Protein AF-A0A7K3RVK0-F1 (afdb_monomer_lite)

Foldseek 3Di:
DAQLQDRALVNQLVLLVLVCVVVVHDSVVSVVRSVDDDPDDPPDDDDPDPDDAAEAEDEDPFQADQSPCVVVCVVVVVVRHHYHGDDQAQGHSWDQDPVRDIGGHPDDDPVDPVVNVVVVVVVVVSSVVVVVVD

Sequence (134 aa):
RAPYLGRTEAEARTVSAALADYTGVPGFLLDGLPRARSHAVPGAPVADGGGRFPVVVFSPGLGGVRTQNTAWAEELASRGYVVAAVDHPYDSAAVVLSDGRTLRTRVTATGDRAEDRALAEEWTRTRAADLRTV

Secondary structure (DSSP, 8-state):
--BTTSSSHHHHHHHHHHHHHHHT--GGGTTTGGG-B-S--TTPPPPSS-PPPPEEEE---TT--TTTTHHHHHHHHHTT-EEEE---TTTSSEEE-TTS-EEEP-----S-HHHHHHHHHHHHHHHHHHHTT-

Organism: NCBI:txid66428

InterPro domains:
  IPR029058 Alpha/Beta hydrolase fold [G3DSA:3.40.50.1820] (1-134)
  IPR029058 Alpha/Beta hydrolase fold [SSF53474] (47-123)

Structure (mmCIF, N/CA/C/O backbone):
data_AF-A0A7K3RVK0-F1
#
_entry.id   AF-A0A7K3RVK0-F1
#
loop_
_atom_site.group_PDB
_atom_site.id
_atom_site.type_symbol
_atom_site.label_atom_id
_atom_site.label_alt_id
_atom_site.label_comp_id
_atom_site.label_asym_id
_atom_site.label_entity_id
_atom_site.label_seq_id
_atom_site.pdbx_PDB_ins_code
_atom_site.Cartn_x
_atom_site.Cartn_y
_atom_site.Cartn_z
_atom_site.occupancy
_atom_site.B_iso_or_equiv
_atom_site.auth_seq_id
_atom_site.auth_comp_id
_atom_site.auth_asym_id
_atom_site.auth_atom_id
_atom_site.pdbx_PDB_model_num
ATOM 1 N N . ARG A 1 1 ? -9.417 -9.942 12.316 1.00 90.19 1 ARG A N 1
ATOM 2 C CA . ARG A 1 1 ? -8.044 -9.568 11.903 1.00 90.19 1 ARG A CA 1
ATOM 3 C C . ARG A 1 1 ? -8.044 -9.291 10.410 1.00 90.19 1 ARG A C 1
ATOM 5 O O . ARG A 1 1 ? -8.637 -10.078 9.677 1.00 90.19 1 ARG A O 1
ATOM 12 N N . ALA A 1 2 ? -7.456 -8.179 9.982 1.00 92.94 2 ALA A N 1
ATOM 13 C CA . ALA A 1 2 ? -7.403 -7.783 8.578 1.00 92.94 2 ALA A CA 1
ATOM 14 C C . ALA A 1 2 ? -6.482 -8.716 7.758 1.00 92.94 2 ALA A C 1
ATOM 16 O O . ALA A 1 2 ? -5.571 -9.325 8.331 1.00 92.94 2 ALA A O 1
ATOM 17 N N . PRO A 1 3 ? -6.697 -8.875 6.437 1.00 93.00 3 PRO A N 1
ATOM 18 C CA . PRO A 1 3 ? -5.671 -9.431 5.554 1.00 93.00 3 PRO A CA 1
ATOM 19 C C . PRO A 1 3 ? -4.400 -8.571 5.601 1.00 93.00 3 PRO A C 1
ATOM 21 O O . PRO A 1 3 ? -4.485 -7.349 5.675 1.00 93.00 3 PRO A O 1
ATOM 24 N N . TYR A 1 4 ? -3.222 -9.199 5.557 1.00 92.50 4 TYR A N 1
ATOM 25 C CA . TYR A 1 4 ? -1.952 -8.466 5.617 1.00 92.50 4 TYR A CA 1
ATOM 26 C C . TYR A 1 4 ? -1.698 -7.646 4.344 1.00 92.50 4 TYR A C 1
ATOM 28 O O . TYR A 1 4 ? -1.253 -6.505 4.423 1.00 92.50 4 TYR A O 1
ATOM 36 N N . LEU A 1 5 ? -1.998 -8.226 3.175 1.00 92.44 5 LEU A N 1
ATOM 37 C CA . LEU A 1 5 ? -1.648 -7.686 1.856 1.00 92.44 5 LEU A CA 1
ATOM 38 C C . LEU A 1 5 ? -2.849 -7.093 1.094 1.00 92.44 5 LEU A C 1
ATOM 40 O O . LEU A 1 5 ? -2.959 -7.252 -0.113 1.00 92.44 5 LEU A O 1
ATOM 44 N N . GLY A 1 6 ? -3.790 -6.441 1.776 1.00 90.75 6 GLY A N 1
ATOM 45 C CA . GLY A 1 6 ? -4.904 -5.751 1.118 1.00 90.75 6 GLY A CA 1
ATOM 46 C C . GLY A 1 6 ? -6.191 -5.761 1.932 1.00 90.75 6 GLY A C 1
ATOM 47 O O . GLY A 1 6 ? -6.244 -6.266 3.050 1.00 90.75 6 GLY A O 1
ATOM 48 N N . ARG A 1 7 ? -7.260 -5.204 1.360 1.00 91.19 7 ARG A N 1
ATOM 49 C CA . ARG A 1 7 ? -8.580 -5.109 2.014 1.00 91.19 7 ARG A CA 1
ATOM 50 C C . ARG A 1 7 ? -9.336 -6.435 2.032 1.00 91.19 7 ARG A C 1
ATOM 52 O O . ARG A 1 7 ? -10.090 -6.712 2.961 1.00 91.19 7 ARG A O 1
ATOM 59 N N . THR A 1 8 ? -9.140 -7.254 1.004 1.00 92.56 8 THR A N 1
ATOM 60 C CA . THR A 1 8 ? -9.788 -8.559 0.837 1.00 92.56 8 THR 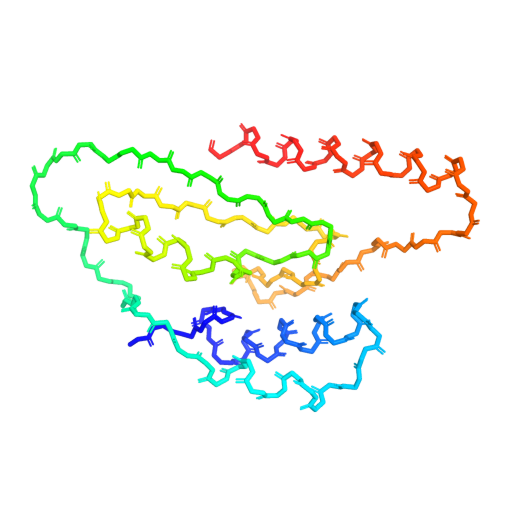A CA 1
ATOM 61 C C . THR A 1 8 ? -8.755 -9.611 0.454 1.00 92.56 8 THR A C 1
ATOM 63 O O . THR A 1 8 ? -7.649 -9.293 0.029 1.00 92.56 8 THR A O 1
ATOM 66 N N . GLU A 1 9 ? -9.113 -10.887 0.572 1.00 91.88 9 GLU A N 1
ATOM 67 C CA . GLU A 1 9 ? -8.247 -11.981 0.120 1.00 91.88 9 GLU A CA 1
ATOM 68 C C . GLU A 1 9 ? -8.062 -12.002 -1.407 1.00 91.88 9 GLU A C 1
ATOM 70 O O . GLU A 1 9 ? -7.020 -12.421 -1.905 1.00 91.88 9 GLU A O 1
ATOM 75 N N . ALA A 1 10 ? -9.057 -11.531 -2.165 1.00 93.62 10 ALA A N 1
ATOM 76 C CA . ALA A 1 10 ? -8.935 -11.366 -3.611 1.00 93.62 10 ALA A CA 1
ATOM 77 C C . ALA A 1 10 ? -7.913 -10.273 -3.952 1.00 93.62 10 ALA A C 1
ATOM 79 O O . ALA A 1 10 ? -7.011 -10.508 -4.750 1.00 93.62 10 ALA A O 1
ATOM 80 N N . GLU A 1 11 ? -7.998 -9.120 -3.282 1.00 95.38 11 GLU A N 1
ATOM 81 C CA . GLU A 1 11 ? -7.012 -8.046 -3.427 1.00 95.38 11 GLU A CA 1
ATOM 82 C C . GLU A 1 11 ? -5.610 -8.524 -3.035 1.00 95.38 11 GLU A C 1
ATOM 84 O O . GLU A 1 11 ? -4.657 -8.294 -3.773 1.00 95.38 11 GLU A O 1
ATOM 89 N N . ALA A 1 12 ? -5.494 -9.272 -1.935 1.00 95.38 12 ALA A N 1
ATOM 90 C CA . ALA A 1 12 ? -4.222 -9.819 -1.489 1.00 95.38 12 ALA A CA 1
ATOM 91 C C . ALA A 1 12 ? -3.601 -10.795 -2.495 1.00 95.38 12 ALA A C 1
ATOM 93 O O . ALA A 1 12 ? -2.393 -10.763 -2.711 1.00 95.38 12 ALA A O 1
ATOM 94 N N . ARG A 1 13 ? -4.409 -11.617 -3.175 1.00 95.69 13 ARG A N 1
ATOM 95 C CA . ARG A 1 13 ? -3.926 -12.460 -4.279 1.00 95.69 13 ARG A CA 1
ATOM 96 C C . ARG A 1 13 ? -3.442 -11.631 -5.464 1.00 95.69 13 ARG A C 1
ATOM 98 O O . ARG A 1 13 ? -2.354 -11.900 -5.964 1.00 95.69 13 ARG A O 1
ATOM 105 N N . THR A 1 14 ? -4.193 -10.604 -5.862 1.00 96.19 14 THR A N 1
ATOM 106 C CA . THR A 1 14 ? -3.787 -9.688 -6.939 1.00 96.19 14 THR A CA 1
ATOM 107 C C . THR A 1 14 ? -2.457 -9.008 -6.624 1.00 96.19 14 THR A C 1
ATOM 109 O O . THR A 1 14 ? -1.558 -9.012 -7.459 1.00 96.19 14 THR A O 1
ATOM 112 N N . VAL A 1 15 ? -2.301 -8.463 -5.414 1.00 96.38 15 VAL A N 1
ATOM 113 C CA . VAL A 1 15 ? -1.068 -7.782 -4.992 1.00 96.38 15 VAL A CA 1
ATOM 114 C C . VAL A 1 15 ? 0.103 -8.766 -4.871 1.00 96.38 15 VAL A C 1
ATOM 116 O O . VAL A 1 15 ? 1.221 -8.446 -5.266 1.00 96.38 15 VAL A O 1
ATOM 119 N N . SER A 1 16 ? -0.137 -9.987 -4.391 1.00 96.56 16 SER A N 1
ATOM 120 C CA . SER A 1 16 ? 0.898 -11.018 -4.281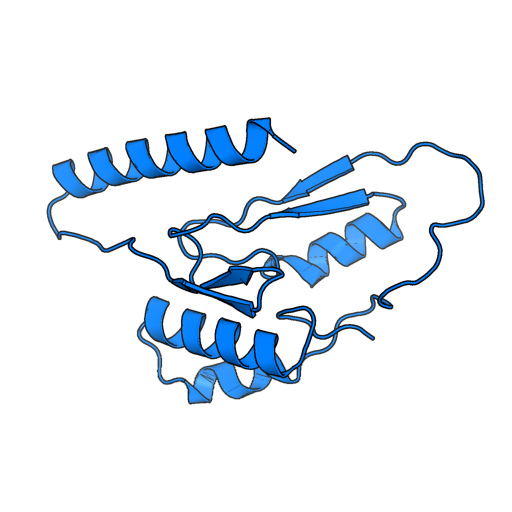 1.00 96.56 16 SER A CA 1
ATOM 121 C C . SER A 1 16 ? 1.404 -11.490 -5.647 1.00 96.56 16 SER A C 1
ATOM 123 O O . SER A 1 16 ? 2.612 -11.549 -5.862 1.00 96.56 16 SER A O 1
ATOM 125 N N . ALA A 1 17 ? 0.498 -11.776 -6.588 1.00 96.31 17 ALA A N 1
ATOM 126 C CA . ALA A 1 17 ? 0.863 -12.092 -7.972 1.00 96.31 17 ALA A CA 1
ATOM 127 C C . ALA A 1 17 ? 1.627 -10.925 -8.610 1.00 96.31 17 ALA A C 1
ATOM 129 O O . ALA A 1 17 ? 2.647 -11.109 -9.267 1.00 96.31 17 ALA A O 1
ATOM 130 N N . ALA A 1 18 ? 1.184 -9.703 -8.317 1.00 95.81 18 ALA A N 1
ATOM 131 C CA . ALA A 1 18 ? 1.817 -8.502 -8.807 1.00 95.81 18 ALA A CA 1
ATOM 132 C C . ALA A 1 18 ? 3.270 -8.317 -8.356 1.00 95.81 18 ALA A C 1
ATOM 134 O O . ALA A 1 18 ? 4.099 -7.870 -9.155 1.00 95.81 18 ALA A O 1
ATOM 135 N N . LEU A 1 19 ? 3.558 -8.655 -7.099 1.00 95.50 19 LEU A N 1
ATOM 136 C CA . LEU A 1 19 ? 4.903 -8.660 -6.528 1.00 95.50 19 LEU A CA 1
ATOM 137 C C . LEU A 1 19 ? 5.768 -9.777 -7.120 1.00 95.50 19 LEU A C 1
ATOM 139 O O . LEU A 1 19 ? 6.944 -9.537 -7.388 1.00 95.50 19 LEU A O 1
ATOM 143 N N . ALA A 1 20 ? 5.202 -10.966 -7.350 1.00 96.06 20 ALA A N 1
ATOM 144 C CA . ALA A 1 20 ? 5.923 -12.075 -7.974 1.00 96.06 20 ALA A CA 1
ATOM 145 C C . ALA A 1 20 ? 6.403 -11.697 -9.383 1.00 96.06 20 ALA A C 1
ATOM 147 O O . ALA A 1 20 ? 7.595 -11.791 -9.670 1.00 96.06 20 ALA A O 1
ATOM 148 N N . ASP A 1 21 ? 5.499 -11.156 -10.206 1.00 94.56 21 ASP A N 1
ATOM 149 C CA . ASP A 1 21 ? 5.824 -10.665 -11.549 1.00 94.56 21 ASP A CA 1
ATOM 150 C C . ASP A 1 21 ? 6.887 -9.557 -11.506 1.00 94.56 21 ASP A C 1
ATOM 152 O O . ASP A 1 21 ? 7.843 -9.587 -12.274 1.00 94.56 21 ASP A O 1
ATOM 156 N N . TYR A 1 22 ? 6.738 -8.582 -10.596 1.00 92.62 22 TYR A N 1
ATOM 157 C CA . TYR A 1 22 ? 7.671 -7.456 -10.476 1.00 92.62 22 TYR A CA 1
ATOM 158 C C . TYR A 1 22 ? 9.081 -7.904 -10.069 1.00 92.62 22 TYR A C 1
ATOM 160 O O . TYR A 1 22 ? 10.071 -7.376 -10.564 1.00 92.62 22 TYR A O 1
ATOM 168 N N . THR A 1 23 ? 9.178 -8.885 -9.172 1.00 91.81 23 THR A N 1
ATOM 169 C CA . THR A 1 23 ? 10.463 -9.408 -8.684 1.00 91.81 23 THR A CA 1
ATOM 170 C C . THR A 1 23 ? 11.043 -10.517 -9.563 1.00 91.81 23 THR A C 1
ATOM 172 O O . THR A 1 23 ? 12.172 -10.944 -9.330 1.00 91.81 23 THR A O 1
ATOM 175 N N . GLY A 1 24 ? 10.300 -10.987 -10.570 1.00 93.75 24 GLY A N 1
ATOM 176 C CA . GLY A 1 24 ? 10.724 -12.063 -11.466 1.00 93.75 24 GLY A CA 1
ATOM 177 C C . GLY A 1 24 ? 10.813 -13.434 -10.791 1.00 93.75 24 GLY A C 1
ATOM 178 O O . GLY A 1 24 ? 11.519 -14.314 -11.284 1.00 93.75 24 GLY A O 1
ATOM 179 N N . VAL A 1 25 ? 10.131 -13.627 -9.658 1.00 95.81 25 VAL A N 1
ATOM 180 C CA . VAL A 1 25 ? 10.146 -14.897 -8.920 1.00 95.81 25 VAL A CA 1
ATOM 181 C C . VAL A 1 25 ? 8.899 -15.730 -9.233 1.00 95.81 25 VAL A C 1
ATOM 183 O O . VAL A 1 25 ? 7.827 -15.171 -9.472 1.00 95.81 25 VAL A O 1
ATOM 186 N N . PRO A 1 26 ? 8.979 -17.072 -9.194 1.00 97.06 26 PRO A N 1
ATOM 187 C CA . PRO A 1 26 ? 7.796 -17.916 -9.332 1.00 97.06 26 PRO A CA 1
ATOM 188 C C . PRO A 1 26 ? 6.715 -17.591 -8.289 1.00 97.06 26 PRO A C 1
ATOM 190 O O . PRO A 1 26 ? 7.001 -17.536 -7.092 1.00 97.06 26 PRO A O 1
ATOM 193 N N . GLY A 1 27 ? 5.459 -17.449 -8.730 1.00 94.62 27 GLY A N 1
ATOM 194 C CA . GLY A 1 27 ? 4.337 -17.030 -7.875 1.00 94.62 27 GLY A CA 1
ATOM 195 C C . GLY A 1 27 ? 4.128 -17.883 -6.620 1.00 94.62 27 GLY A C 1
ATOM 196 O O . GLY A 1 27 ? 3.823 -17.337 -5.561 1.00 94.62 27 GLY A O 1
ATOM 197 N N . PHE A 1 28 ? 4.408 -19.190 -6.698 1.00 94.62 28 PHE A N 1
ATOM 198 C CA . PHE A 1 28 ? 4.241 -20.110 -5.568 1.00 94.62 28 PHE A CA 1
ATOM 199 C C . PHE A 1 28 ? 5.094 -19.744 -4.343 1.00 94.62 28 PHE A C 1
ATOM 201 O O . PHE A 1 28 ? 4.741 -20.096 -3.218 1.00 94.62 28 PHE A O 1
ATOM 208 N N . LEU A 1 29 ? 6.199 -19.011 -4.535 1.00 95.69 29 LEU A N 1
ATOM 209 C CA . LEU A 1 29 ? 7.029 -18.521 -3.432 1.00 95.69 29 LEU A CA 1
ATOM 210 C C . LEU A 1 29 ? 6.303 -17.470 -2.582 1.00 95.69 29 LEU A C 1
ATOM 212 O O . LEU A 1 29 ? 6.645 -17.292 -1.414 1.00 95.69 29 LEU A O 1
ATOM 216 N N . LEU A 1 30 ? 5.289 -16.799 -3.139 1.00 94.25 30 LEU A N 1
ATOM 217 C CA . LEU A 1 30 ? 4.509 -15.759 -2.467 1.00 94.25 30 LEU A CA 1
ATOM 218 C C . LEU A 1 30 ? 3.066 -16.186 -2.130 1.00 94.25 30 LEU A C 1
ATOM 220 O O . LEU A 1 30 ? 2.355 -15.423 -1.483 1.00 94.25 30 LEU A O 1
ATOM 224 N N . ASP A 1 31 ? 2.637 -17.417 -2.439 1.00 90.81 31 ASP A N 1
ATOM 225 C CA . ASP A 1 31 ? 1.276 -17.936 -2.161 1.00 90.81 31 ASP A CA 1
ATOM 226 C C . ASP A 1 31 ? 0.880 -17.932 -0.669 1.00 90.81 31 ASP A C 1
ATOM 228 O O . ASP A 1 31 ? -0.293 -18.072 -0.295 1.00 90.81 31 ASP A O 1
ATOM 232 N N . GLY A 1 32 ? 1.858 -17.804 0.228 1.00 91.75 32 GLY A N 1
ATOM 233 C CA . GLY A 1 32 ? 1.621 -17.611 1.657 1.00 91.75 32 GLY A CA 1
ATOM 234 C C . GLY A 1 32 ? 1.093 -16.216 2.005 1.00 91.75 32 GLY A C 1
ATOM 235 O O . GLY A 1 32 ? 0.285 -16.090 2.928 1.00 91.75 32 GLY A O 1
ATOM 236 N N . LEU A 1 33 ? 1.499 -15.178 1.265 1.00 91.62 33 LEU A N 1
ATOM 237 C CA . LEU A 1 33 ? 1.201 -13.782 1.602 1.00 91.62 33 LEU A CA 1
ATOM 238 C C . LEU A 1 33 ? -0.302 -13.467 1.623 1.00 91.62 33 LEU A C 1
ATOM 240 O O . LEU A 1 33 ? -0.742 -12.822 2.577 1.00 91.62 33 LEU A O 1
ATOM 244 N N . PRO A 1 34 ? -1.133 -13.948 0.675 1.00 94.56 34 PRO A N 1
ATOM 245 C CA . PRO A 1 34 ? -2.569 -13.675 0.705 1.00 94.56 34 PRO A CA 1
ATOM 246 C C . PRO A 1 34 ? -3.299 -14.254 1.922 1.00 94.56 34 PRO A C 1
ATOM 248 O O . PRO A 1 34 ? -4.376 -13.777 2.281 1.00 94.56 34 PRO A O 1
ATOM 251 N N . ARG A 1 35 ? -2.720 -15.277 2.566 1.00 93.00 35 ARG A N 1
ATOM 252 C CA . ARG A 1 35 ? -3.278 -15.926 3.763 1.00 93.00 35 ARG A CA 1
ATOM 253 C C . ARG A 1 35 ? -2.815 -15.270 5.063 1.00 93.00 35 ARG A C 1
ATOM 255 O O . ARG A 1 35 ? -3.417 -15.519 6.109 1.00 93.00 35 ARG A O 1
ATOM 262 N N . ALA A 1 36 ? -1.777 -14.435 5.012 1.00 93.25 36 ALA A N 1
ATOM 263 C CA . ALA A 1 36 ? -1.282 -13.723 6.177 1.00 93.25 36 ALA A CA 1
ATOM 264 C C . ALA A 1 36 ? -2.336 -12.733 6.701 1.00 93.25 36 ALA A C 1
ATOM 266 O O . ALA A 1 36 ? -3.052 -12.067 5.944 1.00 93.25 36 ALA A O 1
ATOM 267 N N . ARG A 1 37 ? -2.433 -12.640 8.027 1.00 94.75 37 ARG A N 1
ATOM 268 C CA . ARG A 1 37 ? -3.360 -11.750 8.732 1.00 94.75 37 ARG A CA 1
ATOM 269 C C . ARG A 1 37 ? -2.574 -10.817 9.636 1.00 94.75 37 ARG A C 1
ATOM 271 O O . ARG A 1 37 ? -1.575 -11.225 10.219 1.00 94.75 37 ARG A O 1
ATOM 278 N N . SER A 1 38 ? -3.055 -9.591 9.768 1.00 94.50 38 SER A N 1
ATOM 279 C CA . SER A 1 38 ? -2.477 -8.592 10.660 1.00 94.50 38 SER A CA 1
ATOM 280 C C . SER A 1 38 ? -3.123 -8.657 12.060 1.00 94.50 38 SER A C 1
ATOM 282 O O . SER A 1 38 ? -3.926 -9.555 12.357 1.00 94.50 38 SER A O 1
ATOM 284 N N . HIS A 1 39 ? -2.763 -7.749 12.962 1.00 95.75 39 HIS A N 1
ATOM 285 C CA . HIS A 1 39 ? -3.397 -7.585 14.275 1.00 95.75 39 HIS A CA 1
ATOM 286 C C . HIS A 1 39 ? -4.586 -6.608 14.264 1.00 95.75 39 HIS A C 1
ATOM 288 O O . HIS A 1 39 ? -5.436 -6.679 15.150 1.00 95.75 39 HIS A O 1
ATOM 294 N N . ALA A 1 40 ? -4.706 -5.776 13.234 1.00 94.75 40 ALA A N 1
ATOM 295 C CA . ALA A 1 40 ? -5.755 -4.785 13.062 1.00 94.75 40 ALA A CA 1
ATOM 296 C C . ALA A 1 40 ? -7.144 -5.398 12.816 1.00 94.75 40 ALA A C 1
ATOM 298 O O . ALA A 1 40 ? -7.309 -6.489 12.250 1.00 94.75 40 ALA A O 1
ATOM 299 N N . VAL A 1 41 ? -8.173 -4.652 13.221 1.00 95.44 41 VAL A N 1
ATOM 300 C CA . VAL A 1 41 ? -9.589 -4.980 13.016 1.00 95.44 41 VAL A CA 1
ATOM 301 C C . VAL A 1 41 ? -10.200 -3.932 12.078 1.00 95.44 41 VAL A C 1
ATOM 303 O O . VAL A 1 41 ? -10.283 -2.765 12.458 1.00 95.44 41 VAL A O 1
ATOM 306 N N . PRO A 1 42 ? -10.616 -4.311 10.853 1.00 93.12 42 PRO A N 1
ATOM 307 C CA . PRO A 1 42 ? -11.248 -3.379 9.923 1.00 93.12 42 PRO A CA 1
ATOM 308 C C . PRO A 1 42 ? -12.519 -2.762 10.512 1.00 93.12 42 PRO A C 1
ATOM 310 O O . PRO 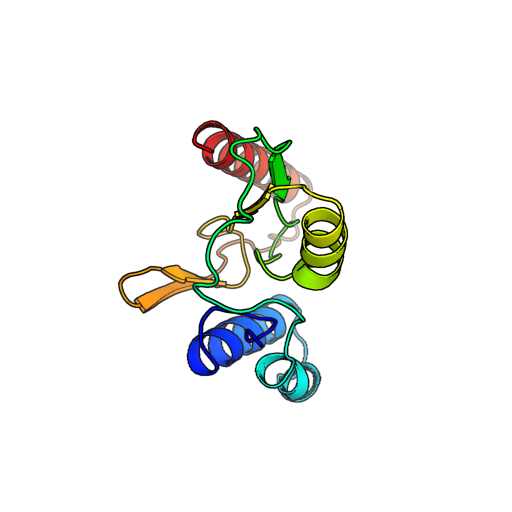A 1 42 ? -13.344 -3.482 11.071 1.00 93.12 42 PRO A O 1
ATOM 313 N N . GLY A 1 43 ? -12.682 -1.446 10.364 1.00 92.44 43 GLY A N 1
ATOM 314 C CA . GLY A 1 43 ? -13.879 -0.732 10.821 1.00 92.44 43 GLY A CA 1
ATOM 315 C C . GLY A 1 43 ? -14.037 -0.647 12.342 1.00 92.44 43 GLY A C 1
ATOM 316 O O . GLY A 1 43 ? -15.123 -0.313 12.808 1.00 92.44 43 GLY A O 1
ATOM 317 N N . ALA A 1 44 ? -12.992 -0.952 13.118 1.00 93.69 44 ALA A N 1
ATOM 318 C CA . ALA A 1 44 ? -13.011 -0.691 14.551 1.00 93.69 44 ALA A CA 1
ATOM 319 C C . ALA A 1 44 ? -13.208 0.817 14.814 1.00 93.69 44 ALA A C 1
ATOM 321 O O . ALA A 1 44 ? -12.635 1.633 14.083 1.00 93.69 44 ALA A O 1
ATOM 322 N N . PRO A 1 45 ? -13.990 1.200 15.841 1.00 92.06 45 PRO A N 1
ATOM 323 C CA . PRO A 1 45 ? -14.083 2.590 16.264 1.00 92.06 45 PRO A CA 1
ATOM 324 C C . PRO A 1 45 ? -12.700 3.164 16.589 1.00 92.06 45 PRO A C 1
ATOM 326 O O . PRO A 1 45 ? -11.829 2.461 17.108 1.00 92.06 45 PRO A O 1
ATOM 329 N N . VAL A 1 46 ? -12.504 4.449 16.290 1.00 90.38 46 VAL A N 1
ATOM 330 C CA . VAL A 1 46 ? -11.317 5.183 16.746 1.00 90.38 46 VAL A CA 1
ATOM 331 C C . VAL A 1 46 ? -11.338 5.231 18.275 1.00 90.38 46 VAL A C 1
ATOM 333 O O . VAL A 1 46 ? -12.411 5.320 18.864 1.00 90.38 46 VAL A O 1
ATOM 336 N N . ALA A 1 47 ? -10.167 5.150 18.912 1.00 88.38 47 ALA A N 1
ATOM 337 C CA . ALA A 1 47 ? -10.061 5.125 20.367 1.00 88.38 47 ALA A CA 1
ATOM 338 C C . ALA A 1 47 ? -10.786 6.316 21.024 1.00 88.38 47 ALA A C 1
ATOM 340 O O . ALA A 1 47 ? -10.557 7.475 20.662 1.00 88.38 47 ALA A O 1
ATOM 341 N N . ASP A 1 48 ? -11.633 6.012 22.009 1.00 77.38 48 ASP A N 1
ATOM 342 C CA . ASP A 1 48 ? -12.368 7.005 22.787 1.00 77.38 48 ASP A CA 1
ATOM 343 C C . ASP A 1 48 ? -11.399 7.806 23.670 1.00 77.38 48 ASP A C 1
ATOM 345 O O . ASP A 1 48 ? -10.565 7.245 24.382 1.00 77.38 48 ASP A O 1
ATOM 349 N N . GLY A 1 49 ? -11.486 9.137 23.612 1.00 70.38 49 GLY A N 1
ATOM 350 C CA . GLY A 1 49 ? -10.591 10.023 24.369 1.00 70.38 49 GLY A CA 1
ATOM 351 C C . GLY A 1 49 ? -10.433 11.439 23.814 1.00 70.38 49 GLY A C 1
ATOM 352 O O . GLY A 1 49 ? -9.805 12.270 24.462 1.00 70.38 49 GLY A O 1
ATOM 353 N N . GLY A 1 50 ? -10.986 11.740 22.631 1.00 63.69 50 GLY A N 1
ATOM 354 C CA . GLY A 1 50 ? -11.039 13.105 22.076 1.00 63.69 50 GLY A CA 1
ATOM 355 C C . GLY A 1 50 ? -9.676 13.751 21.780 1.00 63.69 50 GLY A C 1
ATOM 356 O O . GLY A 1 50 ? -9.609 14.946 21.4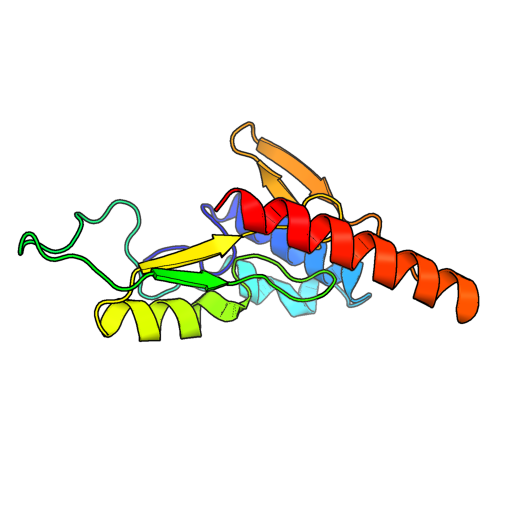92 1.00 63.69 50 GLY A O 1
ATOM 357 N N . GLY A 1 51 ? -8.588 12.983 21.868 1.00 77.12 51 GLY A N 1
ATOM 358 C CA . GLY A 1 51 ? -7.225 13.452 21.658 1.00 77.12 51 GLY A CA 1
ATOM 359 C C . GLY A 1 51 ? -6.848 13.539 20.181 1.00 77.12 51 GLY A C 1
ATOM 360 O O . GLY A 1 51 ? -7.382 12.829 19.331 1.00 77.12 51 GLY A O 1
ATOM 361 N N . ARG A 1 52 ? -5.885 14.410 19.872 1.00 89.38 52 ARG A N 1
ATOM 362 C CA . ARG A 1 52 ? -5.204 14.416 18.572 1.00 89.38 52 ARG A CA 1
ATOM 363 C C . ARG A 1 52 ? -4.127 13.336 18.577 1.00 89.38 52 ARG A C 1
ATOM 365 O O . ARG A 1 52 ? -3.366 13.251 19.537 1.00 89.38 52 ARG A O 1
ATOM 372 N N . PHE A 1 53 ? -4.028 12.573 17.495 1.00 93.25 53 PHE A N 1
ATOM 373 C CA . PHE A 1 53 ? -2.962 11.591 17.307 1.00 93.25 53 PHE A CA 1
ATOM 374 C C . PHE A 1 53 ? -1.885 12.153 16.368 1.00 93.25 53 PHE A C 1
ATOM 376 O O . PHE A 1 53 ? -2.238 12.788 15.368 1.00 93.25 53 PHE A O 1
ATOM 383 N N . PRO A 1 54 ? -0.586 11.940 16.642 1.00 95.75 54 PRO A N 1
ATOM 384 C CA . PRO A 1 54 ? 0.456 12.189 15.654 1.00 95.75 54 PRO A CA 1
ATOM 385 C C . PRO A 1 54 ? 0.229 11.321 14.410 1.00 95.75 54 PRO A C 1
ATOM 387 O O . PRO A 1 54 ? -0.102 10.137 14.513 1.00 95.75 54 PRO A O 1
ATOM 390 N N . VAL A 1 55 ? 0.418 11.920 13.233 1.00 95.88 55 VAL A N 1
ATOM 391 C CA . VAL A 1 55 ? 0.227 11.259 11.937 1.00 95.88 55 VAL A CA 1
ATOM 392 C C . VAL A 1 55 ? 1.581 10.910 11.333 1.00 95.88 55 VAL A C 1
ATOM 394 O O . VAL A 1 55 ? 2.480 11.747 11.278 1.00 95.88 55 VAL A O 1
ATOM 397 N N . VAL A 1 56 ? 1.710 9.676 10.858 1.00 96.81 56 VAL A N 1
ATOM 398 C CA . VAL A 1 56 ? 2.867 9.182 10.110 1.00 96.81 56 VAL A CA 1
ATOM 399 C C . VAL A 1 56 ? 2.394 8.734 8.736 1.00 96.81 56 VAL A C 1
ATOM 401 O O . VAL A 1 56 ? 1.506 7.891 8.625 1.00 96.81 56 VAL A O 1
ATOM 404 N N . VAL A 1 57 ? 3.002 9.276 7.683 1.00 95.94 57 VAL A N 1
ATOM 405 C CA . VAL A 1 57 ? 2.732 8.854 6.305 1.00 95.94 57 VAL A CA 1
ATOM 406 C C . VAL A 1 57 ? 3.812 7.869 5.871 1.00 95.94 57 VAL A C 1
ATOM 408 O O . VAL A 1 57 ? 5.002 8.171 5.951 1.00 95.94 57 VAL A O 1
ATOM 411 N N . PHE A 1 58 ? 3.403 6.686 5.418 1.00 95.31 58 PHE A N 1
ATOM 412 C CA . PHE A 1 58 ? 4.296 5.690 4.835 1.00 95.31 58 PHE A CA 1
ATOM 413 C C . PHE A 1 58 ? 4.173 5.702 3.309 1.00 95.31 58 PHE A C 1
ATOM 415 O O . PHE A 1 58 ? 3.108 5.419 2.760 1.00 95.31 58 PHE A O 1
ATOM 422 N N . SER A 1 59 ? 5.294 5.983 2.645 1.00 94.56 59 SER A N 1
ATOM 423 C CA . SER A 1 59 ? 5.471 5.856 1.198 1.00 94.56 59 SER A CA 1
ATOM 424 C C . SER A 1 59 ? 6.397 4.662 0.927 1.00 94.56 59 SER A C 1
ATOM 426 O O . SER A 1 59 ? 7.525 4.653 1.433 1.00 94.56 59 SER A O 1
ATOM 428 N N . PRO A 1 60 ? 5.947 3.631 0.190 1.00 93.81 60 PRO A N 1
ATOM 429 C CA . PRO A 1 60 ? 6.772 2.466 -0.117 1.00 93.81 60 PRO A CA 1
ATOM 430 C C . PRO A 1 60 ? 7.891 2.826 -1.100 1.00 93.81 60 PRO A C 1
ATOM 432 O O . PRO A 1 60 ? 7.789 3.822 -1.798 1.00 93.81 60 PRO A O 1
ATOM 435 N N . GLY A 1 61 ? 8.941 2.007 -1.209 1.00 90.38 61 GLY A N 1
ATOM 436 C CA . GLY A 1 61 ? 9.989 2.166 -2.234 1.00 90.38 61 GLY A CA 1
ATOM 437 C C . GLY A 1 61 ? 9.522 1.816 -3.657 1.00 90.38 61 GLY A C 1
ATOM 438 O O . GLY A 1 61 ? 8.340 1.540 -3.874 1.00 90.38 61 GLY A O 1
ATOM 439 N N . LEU A 1 62 ? 10.441 1.832 -4.631 1.00 90.00 62 LEU A N 1
ATOM 440 C CA . LEU A 1 62 ? 10.175 1.493 -6.043 1.00 90.00 62 LEU A CA 1
ATOM 441 C C . LEU A 1 62 ? 9.533 0.108 -6.183 1.00 90.00 62 LEU A C 1
ATOM 443 O O . LEU A 1 62 ? 10.081 -0.876 -5.680 1.00 90.00 62 LEU A O 1
ATOM 447 N N . GLY A 1 63 ? 8.364 0.037 -6.829 1.00 91.31 63 GLY A N 1
ATOM 448 C CA . GLY A 1 63 ? 7.592 -1.204 -6.971 1.00 91.31 63 GLY A CA 1
ATOM 449 C C . GLY A 1 63 ? 6.992 -1.754 -5.673 1.00 91.31 63 GLY A C 1
ATOM 450 O O . GLY A 1 63 ? 6.293 -2.767 -5.697 1.00 91.31 63 GLY A O 1
ATOM 451 N N . GLY A 1 64 ? 7.214 -1.087 -4.541 1.00 93.88 64 GLY A N 1
ATOM 452 C CA . GLY A 1 64 ? 6.627 -1.449 -3.259 1.00 93.88 64 GLY A CA 1
ATOM 453 C C . GLY A 1 64 ? 5.132 -1.137 -3.188 1.00 93.88 64 GLY A C 1
ATOM 454 O O . GLY A 1 64 ? 4.571 -0.445 -4.037 1.00 93.88 64 GLY A O 1
ATOM 455 N N . VAL A 1 65 ? 4.475 -1.649 -2.151 1.00 95.19 65 VAL A N 1
ATOM 456 C CA . VAL A 1 65 ? 3.018 -1.532 -1.953 1.00 95.19 65 VAL A CA 1
ATOM 457 C C . VAL A 1 65 ? 2.706 -0.978 -0.566 1.00 95.19 65 VAL A C 1
ATOM 459 O O . VAL A 1 65 ? 3.494 -1.163 0.365 1.00 95.19 65 VAL A O 1
ATOM 462 N N . ARG A 1 66 ? 1.541 -0.349 -0.386 1.00 94.69 66 ARG A N 1
ATOM 463 C CA . ARG A 1 66 ? 1.112 0.280 0.879 1.00 94.69 66 ARG A CA 1
ATOM 464 C C . ARG A 1 66 ? 1.193 -0.658 2.087 1.00 94.69 66 ARG A C 1
ATOM 466 O O . ARG A 1 66 ? 1.447 -0.224 3.203 1.00 94.69 66 ARG A O 1
ATOM 473 N N . THR A 1 67 ? 1.015 -1.960 1.871 1.00 94.75 67 THR A N 1
ATOM 474 C CA . THR A 1 67 ? 1.025 -2.989 2.922 1.00 94.75 67 THR A CA 1
ATOM 475 C C . THR A 1 67 ? 2.411 -3.551 3.247 1.00 94.75 67 THR A C 1
ATOM 477 O O . THR A 1 67 ? 2.534 -4.428 4.099 1.00 94.75 67 THR A O 1
ATOM 480 N N . GLN A 1 68 ? 3.472 -3.089 2.580 1.00 91.88 68 GLN A N 1
ATOM 481 C CA . GLN A 1 68 ? 4.824 -3.631 2.754 1.00 91.88 68 GLN A CA 1
ATOM 482 C C . GLN A 1 68 ? 5.327 -3.500 4.203 1.00 91.88 68 GLN A C 1
ATOM 484 O O . GLN A 1 68 ? 5.975 -4.415 4.706 1.00 91.88 68 GLN A O 1
ATOM 489 N N . ASN A 1 69 ? 4.939 -2.425 4.898 1.00 93.75 69 ASN A N 1
ATOM 490 C CA . ASN A 1 69 ? 5.330 -2.150 6.282 1.00 93.75 69 ASN A CA 1
ATOM 491 C C . ASN A 1 69 ? 4.155 -2.247 7.275 1.00 93.75 69 ASN A C 1
ATOM 493 O O . ASN A 1 69 ? 4.174 -1.577 8.308 1.00 93.75 69 ASN A O 1
ATOM 497 N N . THR A 1 70 ? 3.143 -3.086 7.011 1.00 94.81 70 THR A N 1
ATOM 498 C CA . THR A 1 70 ? 1.976 -3.231 7.906 1.00 94.81 70 THR A CA 1
ATOM 499 C C . THR A 1 70 ? 2.380 -3.562 9.347 1.00 94.81 70 THR A C 1
ATOM 501 O O . THR A 1 70 ? 1.847 -2.951 10.265 1.00 94.81 70 THR A O 1
ATOM 504 N N . ALA A 1 71 ? 3.360 -4.444 9.578 1.00 94.19 71 ALA A N 1
ATOM 505 C CA . ALA A 1 71 ? 3.813 -4.759 10.941 1.00 94.19 71 ALA A CA 1
ATOM 506 C C . ALA A 1 71 ? 4.346 -3.525 11.703 1.00 94.19 71 ALA A C 1
ATOM 508 O O . ALA A 1 71 ? 4.060 -3.343 12.883 1.00 94.19 71 ALA A O 1
ATOM 509 N N . TRP A 1 72 ? 5.084 -2.646 11.019 1.00 96.12 72 TRP A N 1
ATOM 510 C CA . TRP A 1 72 ? 5.581 -1.397 11.604 1.00 96.12 72 TRP A CA 1
ATOM 511 C C . TRP A 1 72 ? 4.459 -0.377 11.818 1.00 96.12 72 TRP A C 1
ATOM 513 O O . TRP A 1 72 ? 4.420 0.296 12.845 1.00 96.12 72 TRP A O 1
ATOM 523 N N . ALA A 1 73 ? 3.516 -0.299 10.877 1.00 97.06 73 ALA A N 1
ATOM 524 C CA . ALA A 1 73 ? 2.336 0.543 11.015 1.00 97.06 73 ALA A CA 1
ATOM 525 C C . ALA A 1 73 ? 1.483 0.130 12.229 1.00 97.06 73 ALA A C 1
ATOM 527 O O . ALA A 1 73 ? 1.018 0.993 12.968 1.00 97.06 73 ALA A O 1
ATOM 528 N N . GLU A 1 74 ? 1.323 -1.174 12.470 1.00 96.69 74 GLU A N 1
ATOM 529 C CA . GLU A 1 74 ? 0.608 -1.703 13.637 1.00 96.69 74 GLU A CA 1
ATOM 530 C C . GLU A 1 74 ? 1.328 -1.394 14.953 1.00 96.69 74 GLU A C 1
ATOM 532 O O . GLU A 1 74 ? 0.675 -1.030 15.929 1.00 96.69 74 GLU A O 1
ATOM 537 N N . GLU A 1 75 ? 2.659 -1.473 14.977 1.00 97.88 75 GLU A N 1
ATOM 538 C CA . GLU A 1 75 ? 3.453 -1.118 16.158 1.00 97.88 75 GLU A CA 1
ATOM 539 C C . GLU A 1 75 ? 3.378 0.380 16.486 1.00 97.88 75 GLU A C 1
ATOM 541 O O . GLU A 1 75 ? 3.328 0.767 17.650 1.00 97.88 75 GLU A O 1
ATOM 546 N N . LEU A 1 76 ? 3.336 1.252 15.479 1.00 97.69 76 LEU A N 1
ATOM 547 C CA . LEU A 1 76 ? 3.090 2.675 15.710 1.00 97.69 76 LEU A CA 1
ATOM 548 C C . LEU A 1 76 ? 1.649 2.930 16.162 1.00 97.69 76 LEU A C 1
ATOM 550 O O . LEU A 1 76 ? 1.425 3.683 17.109 1.00 97.69 76 LEU A O 1
ATOM 554 N N . ALA A 1 77 ? 0.667 2.285 15.530 1.00 96.25 77 ALA A N 1
ATOM 555 C CA . ALA A 1 77 ? -0.736 2.440 15.897 1.00 96.25 77 ALA A CA 1
ATOM 556 C C . ALA A 1 77 ? -1.007 1.994 17.343 1.00 96.25 77 ALA A C 1
ATOM 558 O O . ALA A 1 77 ? -1.731 2.676 18.069 1.00 96.25 77 ALA A O 1
ATOM 559 N N . SER A 1 78 ? -0.364 0.914 17.804 1.00 95.44 78 SER A N 1
ATOM 560 C CA . SER A 1 78 ? -0.465 0.443 19.195 1.00 95.44 78 SER A CA 1
ATOM 561 C C . SER A 1 78 ? 0.079 1.455 20.215 1.00 95.44 78 SER A C 1
ATOM 563 O O . SER A 1 78 ? -0.321 1.439 21.378 1.00 95.44 78 SER A O 1
ATOM 565 N N . ARG A 1 79 ? 0.941 2.378 19.769 1.00 95.44 79 ARG A N 1
ATOM 566 C CA . ARG A 1 79 ? 1.538 3.464 20.561 1.00 95.44 79 ARG A CA 1
ATOM 567 C C . ARG A 1 79 ? 0.804 4.801 20.414 1.00 95.44 79 ARG A C 1
ATOM 569 O O . ARG A 1 79 ? 1.320 5.823 20.861 1.00 95.44 79 ARG A O 1
ATOM 576 N N . GLY A 1 80 ? -0.378 4.814 19.794 1.00 94.31 80 GLY A N 1
ATOM 577 C CA . GLY A 1 80 ? -1.208 6.013 19.660 1.00 94.31 80 GLY A CA 1
ATOM 578 C C . GLY A 1 80 ? -0.872 6.894 18.456 1.00 94.31 80 GLY A C 1
ATOM 579 O O . GLY A 1 80 ? -1.102 8.099 18.506 1.00 94.31 80 GLY A O 1
ATOM 580 N N . TYR A 1 81 ? -0.331 6.326 17.377 1.00 96.12 81 TYR A N 1
ATOM 581 C CA . TYR A 1 81 ? -0.160 7.031 16.103 1.00 96.12 81 TYR A CA 1
ATOM 582 C C . TYR A 1 81 ? -1.286 6.695 15.124 1.00 96.12 81 TYR A C 1
ATOM 584 O O . TYR A 1 81 ? -1.826 5.590 15.124 1.00 96.12 81 TYR A O 1
ATOM 592 N N . VAL A 1 82 ? -1.582 7.624 14.217 1.00 95.94 82 VAL A N 1
ATOM 593 C CA . VAL A 1 82 ? -2.299 7.314 12.975 1.00 95.94 82 VAL A CA 1
ATOM 594 C C . VAL A 1 82 ? -1.262 7.097 11.883 1.00 95.94 82 VAL A C 1
ATOM 596 O O . VAL A 1 82 ? -0.440 7.974 11.627 1.00 95.94 82 VAL A O 1
ATOM 599 N N . VAL A 1 83 ? -1.299 5.937 11.228 1.00 96.88 83 VAL A N 1
ATOM 600 C CA . VAL A 1 83 ? -0.404 5.629 10.108 1.00 96.88 83 VAL A CA 1
ATOM 601 C C . VAL A 1 83 ? -1.205 5.589 8.813 1.00 96.88 83 VAL A C 1
ATOM 603 O O . VAL A 1 83 ? -2.103 4.764 8.660 1.00 96.88 83 VAL A O 1
ATOM 606 N N . ALA A 1 84 ? -0.869 6.473 7.877 1.00 95.81 84 ALA A N 1
ATOM 607 C CA . ALA A 1 84 ? -1.445 6.519 6.540 1.00 95.81 84 ALA A CA 1
ATOM 608 C C . ALA A 1 84 ? -0.439 5.944 5.537 1.00 95.81 84 ALA A C 1
ATOM 610 O O . ALA A 1 84 ? 0.567 6.574 5.220 1.00 95.81 84 ALA A O 1
ATOM 611 N N . ALA A 1 85 ? -0.691 4.729 5.056 1.00 95.00 85 ALA A N 1
ATOM 612 C CA . ALA A 1 85 ? 0.118 4.107 4.015 1.00 95.00 85 ALA A CA 1
ATOM 613 C C . ALA A 1 85 ? -0.496 4.358 2.635 1.00 95.00 85 ALA A C 1
ATOM 615 O O . ALA A 1 85 ? -1.695 4.138 2.447 1.00 95.00 85 ALA A O 1
ATOM 616 N N . VAL A 1 86 ? 0.324 4.776 1.671 1.00 93.25 86 VAL A N 1
ATOM 617 C CA . VAL A 1 86 ? -0.125 5.104 0.310 1.00 93.25 86 VAL A CA 1
ATOM 618 C C . VAL A 1 86 ? 0.464 4.158 -0.732 1.00 93.25 86 VAL A C 1
ATOM 620 O O . VAL A 1 86 ? 1.548 3.607 -0.551 1.00 93.25 86 VAL A O 1
ATOM 623 N N . ASP A 1 87 ? -0.268 3.970 -1.826 1.00 93.31 87 ASP A N 1
ATOM 624 C CA . ASP A 1 87 ? 0.251 3.367 -3.052 1.00 93.31 87 ASP A CA 1
ATOM 625 C C . ASP A 1 87 ? 0.540 4.464 -4.078 1.00 93.31 87 ASP A C 1
ATOM 627 O O . ASP A 1 87 ? -0.155 5.480 -4.106 1.00 93.31 87 ASP A O 1
ATOM 631 N N . HIS A 1 88 ? 1.500 4.216 -4.968 1.00 93.75 88 HIS A N 1
ATOM 632 C CA . HIS A 1 88 ? 1.848 5.114 -6.068 1.00 93.75 88 HIS A CA 1
ATOM 633 C C . HIS A 1 88 ? 1.416 4.482 -7.404 1.00 93.75 88 HIS A C 1
ATOM 635 O O . HIS A 1 88 ? 2.050 3.520 -7.855 1.00 93.75 88 HIS A O 1
ATOM 641 N N . PRO A 1 89 ? 0.324 4.948 -8.046 1.00 93.06 89 PRO A N 1
ATOM 642 C CA . PRO A 1 89 ? -0.143 4.415 -9.325 1.00 93.06 89 PRO A CA 1
ATOM 643 C C . PRO A 1 89 ? 0.956 4.352 -10.389 1.00 93.06 89 PRO A C 1
ATOM 645 O O . PRO A 1 89 ? 1.713 5.299 -10.566 1.00 93.06 89 PRO A O 1
ATOM 648 N N . TYR A 1 90 ? 1.011 3.240 -11.127 1.00 92.12 90 TYR A N 1
ATOM 649 C CA . TYR A 1 90 ? 2.024 2.952 -12.157 1.00 92.12 90 TYR A CA 1
ATOM 650 C C . TYR A 1 90 ? 3.470 2.804 -11.661 1.00 92.12 90 TYR A C 1
ATOM 652 O O . TYR A 1 90 ? 4.335 2.463 -12.464 1.00 92.12 90 TYR A O 1
ATOM 660 N N . ASP A 1 91 ? 3.726 2.972 -10.366 1.00 93.00 91 ASP A N 1
ATOM 661 C CA . ASP A 1 91 ? 5.013 2.683 -9.742 1.00 93.00 91 ASP A CA 1
ATOM 662 C C . ASP A 1 91 ? 4.927 1.418 -8.887 1.00 93.00 91 ASP A C 1
ATOM 664 O O . ASP A 1 91 ? 5.605 0.431 -9.179 1.00 93.00 91 ASP A O 1
ATOM 668 N N . SER A 1 92 ? 4.038 1.421 -7.889 1.00 95.06 92 SER A N 1
ATOM 669 C CA . SER A 1 92 ? 3.761 0.269 -7.035 1.00 95.06 92 SER A CA 1
ATOM 670 C C . SER A 1 92 ? 3.449 -0.966 -7.873 1.00 95.06 92 SER A C 1
ATOM 672 O O . SER A 1 92 ? 2.778 -0.859 -8.904 1.00 95.06 92 SER A O 1
ATOM 674 N N . ALA A 1 93 ? 3.880 -2.150 -7.414 1.00 95.38 93 ALA A N 1
ATOM 675 C CA . ALA A 1 93 ? 3.647 -3.397 -8.140 1.00 95.38 93 ALA A CA 1
ATOM 676 C C . ALA A 1 93 ? 2.177 -3.508 -8.573 1.00 95.38 93 ALA A C 1
ATOM 678 O O . ALA A 1 93 ? 1.893 -3.662 -9.761 1.00 95.38 93 ALA A O 1
ATOM 679 N N . ALA A 1 94 ? 1.231 -3.328 -7.652 1.00 96.12 94 ALA A N 1
ATOM 680 C CA . ALA A 1 94 ? -0.174 -3.149 -7.996 1.00 96.12 94 ALA A CA 1
ATOM 681 C C . ALA A 1 94 ? -0.867 -2.146 -7.078 1.00 96.12 94 ALA A C 1
ATOM 683 O O . ALA A 1 94 ? -0.647 -2.146 -5.870 1.00 96.12 94 ALA A O 1
ATOM 684 N N . VAL A 1 95 ? -1.778 -1.368 -7.661 1.00 96.38 95 VAL A N 1
ATOM 685 C CA . VAL A 1 95 ? -2.720 -0.497 -6.957 1.00 96.38 95 VAL A CA 1
ATOM 686 C C . VAL A 1 95 ? -4.132 -0.933 -7.311 1.00 96.38 95 VAL A C 1
ATOM 688 O O . VAL A 1 95 ? -4.565 -0.783 -8.453 1.00 96.38 95 VAL A O 1
ATOM 691 N N . VAL A 1 96 ? -4.857 -1.477 -6.333 1.00 95.94 96 VAL A N 1
ATOM 692 C CA . VAL A 1 96 ? -6.274 -1.829 -6.493 1.00 95.94 96 VAL A CA 1
ATOM 693 C C . VAL A 1 96 ? -7.125 -0.658 -6.018 1.00 95.94 96 VAL A C 1
ATOM 695 O O . VAL A 1 96 ? -7.150 -0.339 -4.825 1.00 95.94 96 VAL A O 1
ATOM 698 N N . LEU A 1 97 ? -7.799 -0.008 -6.964 1.00 94.62 97 LEU A N 1
ATOM 699 C CA . LEU A 1 97 ? -8.647 1.158 -6.730 1.00 94.62 97 LEU A CA 1
ATOM 700 C C . LEU A 1 97 ? -9.959 0.771 -6.025 1.00 94.62 97 LEU A C 1
ATOM 702 O O . LEU A 1 97 ? -10.300 -0.404 -5.857 1.00 94.62 97 LEU A O 1
ATOM 706 N N . SER A 1 98 ? -10.708 1.773 -5.566 1.00 91.19 98 SER A N 1
ATOM 707 C CA . SER A 1 98 ? -12.025 1.576 -4.942 1.00 91.19 98 SER A CA 1
ATOM 708 C C . SER A 1 98 ? -13.074 1.035 -5.915 1.00 91.19 98 SER A C 1
ATOM 710 O O . SER A 1 98 ? -13.954 0.297 -5.487 1.00 91.19 98 SER A O 1
ATOM 712 N N . ASP A 1 99 ? -12.943 1.338 -7.209 1.00 93.56 99 ASP A N 1
ATOM 713 C CA . ASP A 1 99 ? -13.796 0.821 -8.287 1.00 93.56 99 ASP A CA 1
ATOM 714 C C . ASP A 1 99 ? -13.409 -0.598 -8.758 1.00 93.56 99 ASP A C 1
ATOM 716 O O . ASP A 1 99 ? -14.020 -1.138 -9.677 1.00 93.56 99 ASP A O 1
ATOM 720 N N . GLY A 1 100 ? -12.395 -1.211 -8.136 1.00 91.38 100 GLY A N 1
ATOM 721 C CA . GLY A 1 100 ? -11.918 -2.559 -8.450 1.00 91.38 100 GLY A CA 1
ATOM 722 C C . GLY A 1 100 ? -10.903 -2.640 -9.593 1.00 91.38 100 GLY A C 1
ATOM 723 O O . GLY A 1 100 ? -10.331 -3.711 -9.810 1.00 91.38 100 GLY A O 1
ATOM 724 N N . ARG A 1 101 ? -10.607 -1.542 -10.304 1.00 96.12 101 ARG A N 1
ATOM 725 C CA . ARG A 1 101 ? -9.528 -1.540 -11.303 1.00 96.12 101 ARG A CA 1
ATOM 726 C C . ARG A 1 101 ? -8.174 -1.756 -10.633 1.00 96.12 101 ARG A C 1
ATOM 728 O O . ARG A 1 101 ? -7.912 -1.245 -9.546 1.00 96.12 101 ARG A O 1
ATOM 735 N N . THR A 1 102 ? -7.296 -2.486 -11.318 1.00 96.88 102 THR A N 1
ATOM 736 C CA . THR A 1 102 ? -5.913 -2.711 -10.881 1.00 96.88 102 THR A CA 1
ATOM 737 C C . THR A 1 102 ? -4.957 -1.979 -11.812 1.00 96.88 102 THR A C 1
ATOM 739 O O . THR A 1 102 ? -4.899 -2.279 -13.003 1.00 96.88 102 THR A O 1
ATOM 742 N N . LEU A 1 103 ? -4.198 -1.028 -11.272 1.00 96.56 103 LEU A N 1
ATOM 743 C CA . LEU A 1 103 ? -3.105 -0.363 -11.977 1.00 96.56 103 LEU A CA 1
ATOM 744 C C . LEU A 1 103 ? -1.804 -1.088 -11.640 1.00 96.56 103 LEU A C 1
ATOM 746 O O . LEU A 1 103 ? -1.504 -1.299 -10.468 1.00 96.56 103 LEU A O 1
ATOM 750 N N . ARG A 1 104 ? -1.049 -1.491 -12.660 1.00 95.88 104 ARG A N 1
ATOM 751 C CA . ARG A 1 104 ? 0.229 -2.196 -12.503 1.00 95.88 104 ARG A CA 1
ATOM 752 C C . ARG A 1 104 ? 1.384 -1.245 -12.766 1.00 95.88 104 ARG A C 1
ATOM 754 O O . ARG A 1 104 ? 1.219 -0.251 -13.480 1.00 95.88 104 ARG A O 1
ATOM 761 N N . THR A 1 105 ? 2.532 -1.575 -12.190 1.00 93.62 105 THR A N 1
ATOM 762 C CA . THR A 1 105 ? 3.770 -0.845 -12.439 1.00 93.62 105 THR A CA 1
ATOM 763 C C . THR A 1 105 ? 4.087 -0.759 -13.935 1.00 93.62 105 THR A C 1
ATOM 765 O O . 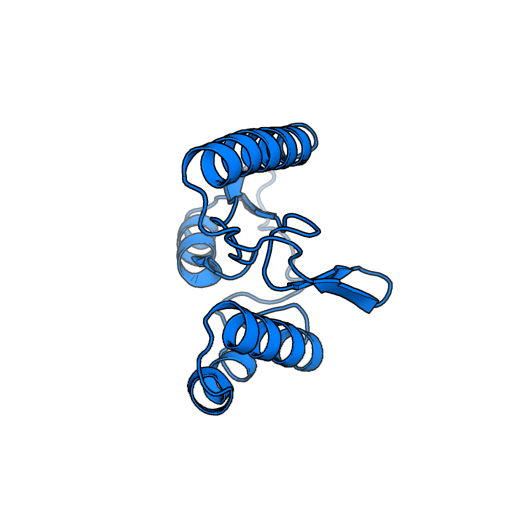THR A 1 105 ? 3.858 -1.703 -14.694 1.00 93.62 105 THR A O 1
ATOM 768 N N . ARG A 1 106 ? 4.582 0.403 -14.359 1.00 90.25 106 ARG A N 1
ATOM 769 C CA . ARG A 1 106 ? 5.165 0.658 -15.685 1.00 90.25 106 ARG A CA 1
ATOM 770 C C . ARG A 1 106 ? 6.671 0.902 -15.594 1.00 90.25 106 ARG A C 1
ATOM 772 O O . ARG A 1 106 ? 7.305 1.184 -16.605 1.00 90.25 106 ARG A O 1
ATOM 779 N N . VAL A 1 107 ? 7.221 0.818 -14.386 1.00 85.44 107 VAL A N 1
ATOM 780 C CA . VAL A 1 107 ? 8.647 0.948 -14.110 1.00 85.44 107 VAL A CA 1
ATOM 781 C C . VAL A 1 107 ? 9.355 -0.250 -14.723 1.00 85.44 107 VAL A C 1
ATOM 783 O O . VAL A 1 107 ? 9.032 -1.401 -14.429 1.00 85.44 107 VAL A O 1
ATOM 786 N N . THR A 1 108 ? 10.335 0.022 -15.572 1.00 84.56 108 THR A N 1
ATOM 787 C CA . THR A 1 108 ? 11.212 -0.990 -16.149 1.00 84.56 108 THR A CA 1
ATOM 788 C C . THR A 1 108 ? 12.607 -0.401 -16.286 1.00 84.56 108 THR A C 1
ATOM 790 O O . THR A 1 108 ? 12.740 0.804 -16.495 1.00 84.56 108 THR A O 1
ATOM 793 N N . ALA A 1 109 ? 13.632 -1.231 -16.115 1.00 85.12 109 ALA A N 1
ATOM 794 C CA . ALA A 1 109 ? 15.003 -0.819 -16.377 1.00 85.12 109 ALA A CA 1
ATOM 795 C C . ALA A 1 109 ? 15.236 -0.845 -17.888 1.00 85.12 109 ALA A C 1
ATOM 797 O O . ALA A 1 109 ? 14.960 -1.860 -18.534 1.00 85.12 109 ALA A O 1
ATOM 798 N N . THR A 1 110 ? 15.757 0.242 -18.449 1.00 89.00 110 THR A N 1
ATOM 799 C CA . THR A 1 110 ? 16.080 0.302 -19.881 1.00 89.00 110 THR A CA 1
ATOM 800 C C . THR A 1 110 ? 17.437 -0.336 -20.170 1.00 89.00 110 THR A C 1
ATOM 802 O O . THR A 1 110 ? 17.702 -0.771 -21.291 1.00 89.00 110 THR A O 1
ATOM 805 N N . GLY A 1 111 ? 18.284 -0.452 -19.139 1.00 91.19 111 GLY A N 1
ATOM 806 C CA . GLY A 1 111 ? 19.659 -0.935 -19.246 1.00 91.19 111 GLY A CA 1
ATOM 807 C C . GLY A 1 111 ? 20.659 0.177 -19.570 1.00 91.19 111 GLY A C 1
ATOM 808 O O . GLY A 1 111 ? 21.868 -0.059 -19.496 1.00 91.19 111 GLY A O 1
ATOM 809 N N . ASP A 1 112 ? 20.182 1.389 -19.864 1.00 95.94 112 ASP A N 1
ATOM 810 C CA . ASP A 1 112 ? 20.997 2.591 -19.988 1.00 95.94 112 ASP A CA 1
ATOM 811 C C . ASP A 1 112 ? 20.993 3.369 -18.665 1.00 95.94 112 ASP A C 1
ATOM 813 O O . ASP A 1 112 ? 19.964 3.826 -18.174 1.00 95.94 112 ASP A O 1
ATOM 817 N N . ARG A 1 113 ? 22.180 3.561 -18.080 1.00 93.00 113 ARG A N 1
ATOM 818 C CA . ARG A 1 113 ? 22.317 4.210 -16.766 1.00 93.00 113 ARG A CA 1
ATOM 819 C C . ARG A 1 113 ? 21.869 5.671 -16.752 1.00 93.00 113 ARG A C 1
ATOM 821 O O . ARG A 1 113 ? 21.450 6.150 -15.699 1.00 93.00 113 ARG A O 1
ATOM 828 N N . ALA A 1 114 ? 22.060 6.403 -17.846 1.00 94.88 114 ALA A N 1
ATOM 829 C CA . ALA A 1 114 ? 21.687 7.809 -17.918 1.00 94.88 114 ALA A CA 1
ATOM 830 C C . ALA A 1 114 ? 20.168 7.946 -18.069 1.00 94.88 114 ALA A C 1
ATOM 832 O O . ALA A 1 114 ? 19.562 8.774 -17.387 1.00 94.88 114 ALA A O 1
ATOM 833 N N . GLU A 1 115 ? 19.562 7.095 -18.894 1.00 92.88 115 GLU A N 1
ATOM 834 C CA . GLU A 1 115 ? 18.111 7.021 -19.056 1.00 92.88 115 GLU A CA 1
ATOM 835 C C . GLU A 1 115 ? 17.417 6.569 -17.764 1.00 92.88 115 GLU A C 1
ATOM 837 O O . GLU A 1 115 ? 16.534 7.269 -17.268 1.00 92.88 115 GLU A O 1
ATOM 842 N N . ASP A 1 116 ? 17.879 5.476 -17.148 1.00 92.31 116 ASP A N 1
ATOM 843 C CA . ASP A 1 116 ? 17.343 4.965 -15.881 1.00 92.31 116 ASP A CA 1
ATOM 844 C C . ASP A 1 116 ? 17.425 6.019 -14.763 1.00 92.31 116 ASP A C 1
ATOM 846 O O . ASP A 1 116 ? 16.523 6.138 -13.930 1.00 92.31 116 ASP A O 1
ATOM 850 N N . ARG A 1 117 ? 18.487 6.838 -14.750 1.00 92.06 117 ARG A N 1
ATOM 851 C CA . ARG A 1 117 ? 18.617 7.951 -13.802 1.00 92.06 117 ARG A CA 1
ATOM 852 C C . ARG A 1 117 ? 17.579 9.044 -14.058 1.00 92.06 117 ARG A C 1
ATOM 854 O O . ARG A 1 117 ? 16.976 9.526 -13.100 1.00 92.06 117 ARG A O 1
ATOM 861 N N . ALA A 1 118 ? 17.368 9.432 -15.314 1.00 91.06 118 ALA A N 1
ATOM 862 C CA . ALA A 1 118 ? 16.367 10.4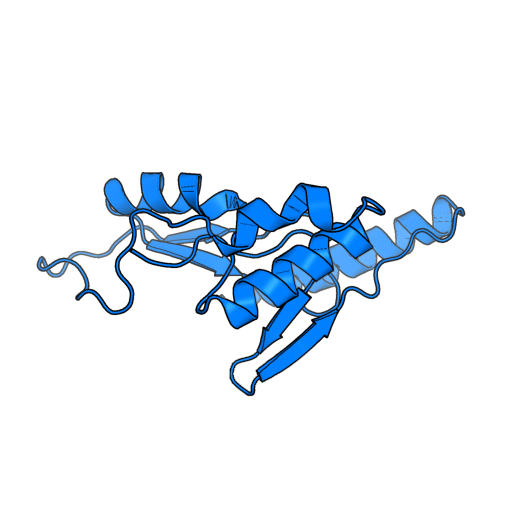36 -15.666 1.00 91.06 118 ALA A CA 1
ATOM 863 C C . ALA A 1 118 ? 14.946 9.967 -15.298 1.00 91.06 118 ALA A C 1
ATOM 865 O O . ALA A 1 118 ? 14.175 10.731 -14.710 1.00 91.06 118 ALA A O 1
ATOM 866 N N . LEU A 1 119 ? 14.633 8.693 -15.557 1.00 90.06 119 LEU A N 1
ATOM 867 C CA . LEU A 1 119 ? 13.373 8.062 -15.158 1.00 90.06 119 LEU A CA 1
ATOM 868 C C . LEU A 1 119 ? 13.206 8.026 -13.634 1.00 90.06 119 LEU A C 1
ATOM 870 O O . LEU A 1 119 ? 12.146 8.380 -13.121 1.00 90.06 119 LEU A O 1
ATOM 874 N N . ALA A 1 120 ? 14.257 7.680 -12.885 1.00 89.00 120 ALA A N 1
ATOM 875 C CA . ALA A 1 120 ? 14.216 7.682 -11.423 1.00 89.00 120 ALA A CA 1
ATOM 876 C C . ALA A 1 120 ? 13.932 9.081 -10.843 1.00 89.00 120 ALA A C 1
ATOM 878 O O . ALA A 1 120 ? 13.160 9.219 -9.886 1.00 89.00 120 ALA A O 1
ATOM 879 N N . GLU A 1 121 ? 14.515 10.130 -11.427 1.00 91.19 121 GLU A N 1
ATOM 880 C CA . GLU A 1 121 ? 14.246 11.522 -11.049 1.00 91.19 121 GLU A CA 1
ATOM 881 C C . GLU A 1 121 ? 12.798 11.934 -11.379 1.00 91.19 121 GLU A C 1
ATOM 883 O O . GLU A 1 121 ? 12.165 12.665 -10.611 1.00 91.19 121 GLU A O 1
ATOM 888 N N . GLU A 1 122 ? 12.235 11.449 -12.488 1.00 89.12 122 GLU A N 1
ATOM 889 C CA . GLU A 1 122 ? 10.822 11.635 -12.828 1.00 89.12 122 GLU A CA 1
ATOM 890 C C . GLU A 1 122 ? 9.879 10.922 -11.853 1.00 89.12 122 GLU A C 1
ATOM 892 O O . GLU A 1 122 ? 9.003 11.569 -11.275 1.00 89.12 122 GLU A O 1
ATOM 897 N N . TRP A 1 123 ? 10.078 9.628 -11.594 1.00 88.50 123 TRP A N 1
ATOM 898 C CA . TRP A 1 123 ? 9.248 8.872 -10.650 1.00 88.50 123 TRP A CA 1
ATOM 899 C C . TRP A 1 123 ? 9.308 9.457 -9.241 1.00 88.50 123 TRP A C 1
ATOM 901 O O . TRP A 1 123 ? 8.285 9.551 -8.564 1.00 88.50 123 TRP A O 1
ATOM 911 N N . THR A 1 124 ? 10.480 9.935 -8.814 1.00 89.75 124 THR A N 1
ATOM 912 C CA . THR A 1 124 ? 10.634 10.636 -7.532 1.00 89.75 124 THR A CA 1
ATOM 913 C C . THR A 1 124 ? 9.779 11.902 -7.476 1.00 89.75 124 THR A C 1
ATOM 915 O O . THR A 1 124 ? 9.126 12.156 -6.460 1.00 89.75 124 THR A O 1
ATOM 918 N N . ARG A 1 125 ? 9.724 12.688 -8.562 1.00 90.12 125 ARG A N 1
ATOM 919 C CA . ARG A 1 125 ? 8.852 13.872 -8.639 1.00 90.12 125 ARG A CA 1
ATOM 920 C C . ARG A 1 125 ? 7.375 13.491 -8.550 1.00 90.12 125 ARG A C 1
ATOM 922 O O . ARG A 1 125 ? 6.643 14.154 -7.819 1.00 90.12 125 ARG A O 1
ATOM 929 N N . THR A 1 126 ? 6.956 12.426 -9.230 1.00 87.88 126 THR A N 1
ATOM 930 C CA . THR A 1 126 ? 5.577 11.913 -9.160 1.00 87.88 126 THR A CA 1
ATOM 931 C C . THR A 1 126 ? 5.218 11.471 -7.744 1.00 87.88 126 THR A C 1
ATOM 933 O O . THR A 1 126 ? 4.238 11.953 -7.185 1.00 87.88 126 THR A O 1
ATOM 936 N N . ARG A 1 127 ? 6.069 10.664 -7.101 1.00 89.12 127 ARG A N 1
ATOM 937 C CA . ARG A 1 127 ? 5.891 10.235 -5.702 1.00 89.12 127 ARG A CA 1
ATOM 938 C C . ARG A 1 127 ? 5.766 11.415 -4.748 1.00 89.12 127 ARG A C 1
ATOM 940 O O . ARG A 1 127 ? 4.900 11.426 -3.879 1.00 89.12 127 ARG A O 1
ATOM 947 N N . ALA A 1 128 ? 6.621 12.424 -4.910 1.00 89.81 128 ALA A N 1
ATOM 948 C CA . ALA A 1 128 ? 6.552 13.633 -4.103 1.00 89.81 128 ALA A CA 1
ATOM 949 C C . ALA A 1 128 ? 5.249 14.414 -4.341 1.00 89.81 128 ALA A C 1
ATOM 951 O O . ALA A 1 128 ? 4.712 14.991 -3.398 1.00 89.81 128 ALA A O 1
ATOM 952 N N . ALA A 1 129 ? 4.735 14.441 -5.575 1.00 88.56 129 ALA A N 1
ATOM 953 C CA . ALA A 1 129 ? 3.457 15.070 -5.891 1.00 88.56 129 ALA A CA 1
ATOM 954 C C . ALA A 1 129 ? 2.276 14.328 -5.248 1.00 88.56 129 ALA A C 1
ATOM 956 O O . ALA A 1 129 ? 1.414 14.988 -4.671 1.00 88.56 129 ALA A O 1
ATOM 957 N N . ASP A 1 130 ? 2.282 12.992 -5.258 1.00 85.56 130 ASP A N 1
ATOM 958 C CA . ASP A 1 130 ? 1.259 12.181 -4.584 1.00 85.56 130 ASP A CA 1
ATOM 959 C C . ASP A 1 130 ? 1.194 12.518 -3.085 1.00 85.56 130 ASP A C 1
ATOM 961 O O . ASP A 1 130 ? 0.122 12.773 -2.533 1.00 85.56 130 ASP A O 1
ATOM 965 N N . LEU A 1 131 ? 2.357 12.616 -2.432 1.00 88.12 131 LEU A N 1
ATOM 966 C CA . LEU A 1 131 ? 2.456 12.896 -0.996 1.00 88.12 131 LEU A CA 1
ATOM 967 C C . LEU A 1 131 ? 2.047 14.316 -0.596 1.00 88.12 131 LEU A C 1
ATOM 969 O O . LEU A 1 131 ? 1.689 14.531 0.556 1.00 88.12 131 LEU A O 1
ATOM 973 N N . ARG A 1 132 ? 2.063 15.291 -1.513 1.00 85.50 132 ARG A N 1
ATOM 974 C CA . ARG A 1 132 ? 1.594 16.662 -1.221 1.00 85.50 132 ARG A CA 1
ATOM 975 C C . ARG A 1 132 ? 0.088 16.745 -0.978 1.00 85.50 132 ARG A C 1
ATOM 977 O O . ARG A 1 132 ? -0.383 17.785 -0.530 1.00 85.50 132 ARG A O 1
ATOM 984 N N . THR A 1 133 ? -0.655 15.699 -1.334 1.00 72.75 133 THR A N 1
ATOM 985 C CA . THR A 1 133 ? -2.119 15.655 -1.218 1.00 72.75 133 THR A CA 1
ATOM 986 C C . THR A 1 133 ? -2.614 14.859 -0.009 1.00 72.75 133 THR A C 1
ATOM 988 O O . THR A 1 133 ? -3.826 14.755 0.179 1.00 72.75 133 THR A O 1
ATOM 991 N N . VAL A 1 134 ? -1.688 14.315 0.792 1.00 62.88 134 VAL A N 1
ATOM 992 C CA . VAL A 1 134 ? -1.960 13.560 2.027 1.00 62.88 134 VAL A CA 1
ATOM 993 C C . VAL A 1 134 ? -2.040 14.491 3.230 1.00 62.88 134 VAL A C 1
ATOM 995 O O . VAL A 1 134 ? -1.209 15.423 3.313 1.00 62.88 134 VAL A O 1
#

pLDDT: mean 92.23, std 5.59, range [62.88, 97.88]

Radius of gyration: 16.35 Å; chains: 1; bounding box: 36×37×44 Å